Protein AF-A0A358S2Y1-F1 (afdb_monomer_lite)

Secondary structure (DSSP, 8-state):
---------------S-GGGTT--PPP--TT--HHHHHHH-SS-EEEE-SSEEEEE--TTEEEEEEEEETTEEEEEEEEEEGGGHHHHHHHHHHHSEEEEEEGGGTEEEEE-TTS-EEEEEEE-STTEEEEEEEE-

Structure (mmCIF, N/CA/C/O backbone):
data_AF-A0A358S2Y1-F1
#
_entry.id   AF-A0A358S2Y1-F1
#
loop_
_atom_site.group_PDB
_atom_site.id
_atom_site.type_symbol
_atom_site.label_atom_id
_atom_site.label_alt_id
_atom_site.label_comp_id
_atom_site.label_asym_id
_atom_site.label_entity_id
_atom_site.label_seq_id
_atom_site.pdbx_PDB_ins_code
_atom_site.Cartn_x
_atom_site.Cartn_y
_atom_site.Cartn_z
_atom_site.occupancy
_atom_site.B_iso_or_equiv
_atom_site.auth_seq_id
_atom_site.auth_comp_id
_atom_site.auth_asym_id
_atom_site.auth_atom_id
_atom_site.pdbx_PDB_model_num
ATOM 1 N N . MET A 1 1 ? 48.070 -32.849 -5.552 1.00 39.91 1 MET A N 1
ATOM 2 C CA . MET A 1 1 ? 47.505 -32.476 -4.242 1.00 39.91 1 MET A CA 1
ATOM 3 C C . MET A 1 1 ? 46.117 -31.923 -4.513 1.00 39.91 1 MET A C 1
ATOM 5 O O . MET A 1 1 ? 46.002 -31.004 -5.311 1.00 39.91 1 MET A O 1
ATOM 9 N N . LEU A 1 2 ? 45.091 -32.587 -3.980 1.00 46.19 2 LEU A N 1
ATOM 10 C CA . LEU A 1 2 ? 43.697 -32.137 -3.982 1.00 46.19 2 LEU A CA 1
ATOM 11 C C . LEU A 1 2 ? 43.569 -30.834 -3.182 1.00 46.19 2 LEU A C 1
ATOM 13 O O . LEU A 1 2 ? 44.267 -30.671 -2.183 1.00 46.19 2 LEU A O 1
ATOM 17 N N . GLY A 1 3 ? 42.660 -29.957 -3.602 1.00 36.53 3 GLY A N 1
ATOM 18 C CA . GLY A 1 3 ? 42.315 -28.735 -2.882 1.00 36.53 3 GLY A CA 1
ATOM 19 C C . GLY A 1 3 ? 41.197 -27.969 -3.578 1.00 36.53 3 GLY A C 1
ATOM 20 O O . GLY A 1 3 ? 41.429 -26.890 -4.107 1.00 36.53 3 GLY A O 1
ATOM 21 N N . PHE A 1 4 ? 39.996 -28.553 -3.614 1.00 56.66 4 PHE A N 1
ATOM 22 C CA . PHE A 1 4 ? 38.768 -27.778 -3.769 1.00 56.66 4 PHE A CA 1
ATOM 23 C C . PHE A 1 4 ? 38.616 -26.891 -2.531 1.00 56.66 4 PHE A C 1
ATOM 25 O O . PHE A 1 4 ? 38.630 -27.402 -1.413 1.00 56.66 4 PHE A O 1
ATOM 32 N N . ALA A 1 5 ? 38.436 -25.593 -2.733 1.00 45.94 5 ALA A N 1
ATOM 33 C CA . ALA A 1 5 ? 37.831 -24.710 -1.750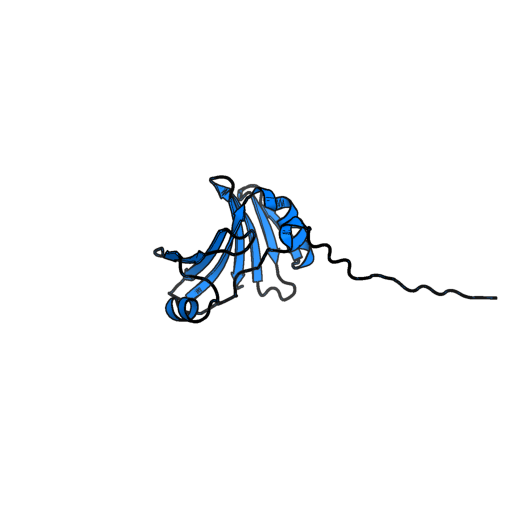 1.00 45.94 5 ALA A CA 1
ATOM 34 C C . ALA A 1 5 ? 36.941 -23.738 -2.523 1.00 45.94 5 ALA A C 1
ATOM 36 O O . ALA A 1 5 ? 37.400 -22.725 -3.044 1.00 45.94 5 ALA A O 1
ATOM 37 N N . GLY A 1 6 ? 35.674 -24.120 -2.673 1.00 46.47 6 GLY A N 1
ATOM 38 C CA . GLY A 1 6 ? 34.628 -23.134 -2.864 1.00 46.47 6 GLY A CA 1
ATOM 39 C C . GLY A 1 6 ? 34.421 -22.400 -1.546 1.00 46.47 6 GLY A C 1
ATOM 40 O O . GLY A 1 6 ? 34.397 -23.040 -0.498 1.00 46.47 6 GLY A O 1
ATOM 41 N N . CYS A 1 7 ? 34.240 -21.091 -1.626 1.00 43.12 7 CYS A N 1
ATOM 42 C CA . CYS A 1 7 ? 33.395 -20.349 -0.708 1.00 43.12 7 CYS A CA 1
ATOM 43 C C . CYS A 1 7 ? 32.577 -19.402 -1.583 1.00 43.12 7 CYS A C 1
ATOM 45 O O . CYS A 1 7 ? 33.130 -18.608 -2.341 1.00 43.12 7 CYS A O 1
ATOM 47 N N . ASN A 1 8 ? 31.262 -19.597 -1.549 1.00 49.81 8 ASN A N 1
ATOM 48 C CA . ASN A 1 8 ? 30.286 -18.692 -2.122 1.00 49.81 8 ASN A CA 1
ATOM 49 C C . ASN A 1 8 ? 30.360 -17.386 -1.334 1.00 49.81 8 ASN A C 1
ATOM 51 O O . ASN A 1 8 ? 29.863 -17.332 -0.211 1.00 49.81 8 ASN A O 1
ATOM 55 N N . ASP A 1 9 ? 30.936 -16.348 -1.927 1.00 46.69 9 ASP A N 1
ATOM 56 C CA . ASP A 1 9 ? 30.709 -14.979 -1.476 1.00 46.69 9 ASP A CA 1
ATOM 57 C C . ASP A 1 9 ? 29.400 -14.490 -2.119 1.00 46.69 9 ASP A C 1
ATOM 59 O O . ASP A 1 9 ? 29.375 -13.553 -2.917 1.00 46.69 9 ASP A O 1
ATOM 63 N N . ASP A 1 10 ? 28.293 -15.164 -1.782 1.00 51.44 10 ASP A N 1
ATOM 64 C CA . ASP A 1 10 ? 26.957 -14.559 -1.815 1.00 51.44 10 ASP A CA 1
ATOM 65 C C . ASP A 1 10 ? 26.913 -13.554 -0.652 1.00 51.44 10 ASP A C 1
ATOM 67 O O . ASP A 1 10 ? 26.226 -13.718 0.358 1.00 51.44 10 ASP A O 1
ATOM 71 N N . GLU A 1 11 ? 27.728 -12.502 -0.758 1.00 52.72 11 GLU A N 1
ATOM 72 C CA . GLU A 1 11 ? 27.418 -11.269 -0.063 1.00 52.72 11 GLU A CA 1
ATOM 73 C C . GLU A 1 11 ? 26.072 -10.837 -0.621 1.00 52.72 11 GLU A C 1
ATOM 75 O O . GLU A 1 11 ? 25.948 -10.551 -1.812 1.00 52.72 11 GLU A O 1
ATOM 80 N N . ASN A 1 12 ? 25.065 -10.864 0.247 1.00 50.44 12 ASN A N 1
ATOM 81 C CA . ASN A 1 12 ? 23.759 -10.264 0.066 1.00 50.44 12 ASN A CA 1
ATOM 82 C C . ASN A 1 12 ? 23.950 -8.804 -0.378 1.00 50.44 12 ASN A C 1
ATOM 84 O O . ASN A 1 12 ? 23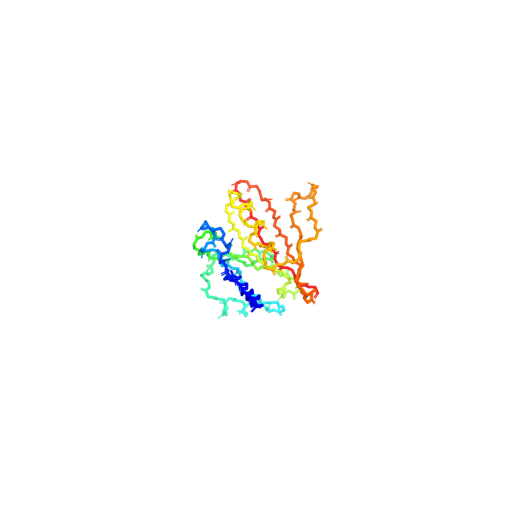.984 -7.885 0.442 1.00 50.44 12 ASN A O 1
ATOM 88 N N . LYS A 1 13 ? 24.188 -8.599 -1.677 1.00 53.19 13 LYS A N 1
ATOM 89 C CA . LYS A 1 13 ? 24.220 -7.287 -2.300 1.00 53.19 13 LYS A CA 1
ATOM 90 C C . LYS A 1 13 ? 22.810 -6.789 -2.124 1.00 53.19 13 LYS A C 1
ATOM 92 O O . LYS A 1 13 ? 21.890 -7.366 -2.693 1.00 53.19 13 LYS A O 1
ATOM 97 N N . ASP A 1 14 ? 22.658 -5.775 -1.286 1.00 62.66 14 ASP A N 1
ATOM 98 C CA . ASP A 1 14 ? 21.451 -4.973 -1.240 1.00 62.66 14 ASP A CA 1
ATOM 99 C C . ASP A 1 14 ? 21.135 -4.543 -2.680 1.00 62.66 14 ASP A C 1
ATOM 101 O O . ASP A 1 14 ? 21.754 -3.632 -3.234 1.00 62.66 14 ASP A O 1
ATOM 105 N N . ASN A 1 15 ? 20.241 -5.303 -3.314 1.00 66.19 15 ASN A N 1
ATOM 106 C CA . ASN A 1 15 ? 19.817 -5.128 -4.694 1.00 66.19 15 ASN A CA 1
ATOM 107 C C . ASN A 1 15 ? 18.627 -4.164 -4.750 1.00 66.19 15 ASN A C 1
ATOM 109 O O . ASN A 1 15 ? 17.971 -4.065 -5.790 1.00 66.19 15 ASN A O 1
ATOM 113 N N . THR A 1 16 ? 18.339 -3.453 -3.652 1.00 71.31 16 THR A N 1
ATOM 114 C CA . THR A 1 16 ? 17.375 -2.360 -3.653 1.00 71.31 16 THR A CA 1
ATOM 115 C C . THR A 1 16 ? 17.855 -1.317 -4.657 1.00 71.31 16 THR A C 1
ATOM 117 O O . THR A 1 16 ? 18.980 -0.809 -4.525 1.00 71.31 16 THR A O 1
ATOM 120 N N . PRO A 1 17 ? 17.035 -0.971 -5.666 1.00 75.12 17 PRO A N 1
ATOM 121 C CA . PRO A 1 17 ? 17.359 0.112 -6.577 1.00 75.12 17 PRO A CA 1
ATOM 122 C C . PRO A 1 17 ? 17.755 1.361 -5.775 1.00 75.12 17 PRO A C 1
ATOM 124 O O . PRO A 1 17 ? 17.060 1.706 -4.817 1.00 75.12 17 PRO A O 1
ATOM 127 N N . PRO A 1 18 ? 18.860 2.058 -6.107 1.00 71.25 18 PRO A N 1
ATOM 128 C CA . PRO A 1 18 ? 19.306 3.226 -5.343 1.00 71.25 18 PRO A CA 1
ATOM 129 C C . PRO A 1 18 ? 18.220 4.299 -5.171 1.00 71.25 18 PRO A C 1
ATOM 131 O O . PRO A 1 18 ? 18.196 4.996 -4.160 1.00 71.25 18 PRO A O 1
ATOM 134 N N . THR A 1 19 ? 17.310 4.383 -6.141 1.00 74.81 19 THR A N 1
ATOM 135 C CA . THR A 1 19 ? 16.108 5.227 -6.183 1.00 74.81 19 THR A CA 1
ATOM 136 C C . THR A 1 19 ? 15.063 4.888 -5.116 1.00 74.81 19 THR A C 1
ATOM 138 O O . THR A 1 19 ? 14.274 5.757 -4.760 1.00 74.81 19 THR A O 1
ATOM 141 N N . LEU A 1 20 ? 15.065 3.665 -4.578 1.00 82.56 20 LEU A N 1
ATOM 142 C CA . LEU A 1 20 ? 14.098 3.170 -3.593 1.00 82.56 20 LEU A CA 1
ATOM 143 C C . LEU A 1 20 ? 14.661 2.998 -2.184 1.00 82.56 20 LEU A C 1
ATOM 145 O O . LEU A 1 20 ? 13.954 2.523 -1.303 1.00 82.56 20 LEU A O 1
ATOM 149 N N . ARG A 1 21 ? 15.900 3.424 -1.922 1.00 80.44 21 ARG A N 1
ATOM 150 C CA . ARG A 1 21 ? 16.475 3.374 -0.563 1.00 80.44 21 ARG A CA 1
ATOM 151 C C . ARG A 1 21 ? 15.685 4.185 0.467 1.00 80.44 21 ARG A C 1
ATOM 153 O O . ARG A 1 21 ? 15.811 3.942 1.660 1.00 80.44 21 ARG A O 1
ATOM 160 N N . GLU A 1 22 ? 14.898 5.149 0.000 1.00 85.25 22 GLU A N 1
ATOM 161 C CA . GLU A 1 22 ? 14.013 5.978 0.822 1.00 85.25 22 GLU A CA 1
ATOM 162 C C . GLU A 1 22 ? 12.548 5.511 0.784 1.00 85.25 22 GLU A C 1
ATOM 164 O O . GLU A 1 22 ? 11.679 6.193 1.329 1.00 85.25 22 GLU A O 1
ATOM 169 N N . TYR A 1 23 ? 12.246 4.387 0.122 1.00 91.81 23 TYR A N 1
ATOM 170 C CA . TYR A 1 23 ? 10.917 3.788 0.181 1.00 91.81 23 TYR A CA 1
ATOM 171 C C . TYR A 1 23 ? 10.703 3.133 1.545 1.00 91.81 23 TYR A C 1
ATOM 173 O O . TYR A 1 23 ? 11.467 2.266 1.963 1.00 91.81 23 TYR A O 1
ATOM 181 N N . GLU A 1 24 ? 9.619 3.513 2.210 1.00 92.50 24 GLU A N 1
ATOM 182 C CA . GLU A 1 24 ? 9.147 2.869 3.429 1.00 92.50 24 GLU A CA 1
ATOM 183 C C . GLU A 1 24 ? 7.701 2.408 3.190 1.00 92.50 24 GLU A C 1
ATOM 185 O O . GLU A 1 24 ? 6.858 3.177 2.727 1.00 92.50 24 GLU A O 1
ATOM 190 N N . ALA A 1 25 ? 7.406 1.136 3.473 1.00 94.56 25 ALA A N 1
ATOM 191 C CA . ALA A 1 25 ? 6.037 0.622 3.447 1.00 94.56 25 ALA A CA 1
ATOM 192 C C . ALA A 1 25 ? 5.217 1.209 4.621 1.00 94.56 25 ALA A C 1
ATOM 194 O O . ALA A 1 25 ? 5.795 1.553 5.659 1.00 94.56 25 ALA A O 1
ATOM 195 N N . PRO A 1 26 ? 3.877 1.315 4.504 1.00 96.62 26 PRO A N 1
ATOM 196 C CA . PRO A 1 26 ? 3.039 1.738 5.623 1.00 96.62 26 PRO A CA 1
ATOM 197 C C . PRO A 1 26 ? 3.132 0.751 6.795 1.00 96.62 26 PRO A C 1
ATOM 199 O O . PRO A 1 26 ? 3.281 -0.456 6.605 1.00 96.62 26 PRO A O 1
ATOM 202 N N . VAL A 1 27 ? 2.962 1.245 8.023 1.00 97.00 27 VAL A N 1
ATOM 203 C CA . VAL A 1 27 ? 2.773 0.377 9.195 1.00 97.00 27 VAL A CA 1
ATOM 204 C C . VAL A 1 27 ? 1.476 -0.420 9.039 1.00 97.00 27 VAL A C 1
ATOM 206 O O . VAL A 1 27 ? 0.393 0.147 8.928 1.00 97.00 27 VAL A O 1
ATOM 209 N N . PHE A 1 28 ? 1.560 -1.748 9.071 1.00 96.88 28 PHE A N 1
ATOM 210 C CA . PHE A 1 28 ? 0.389 -2.610 8.918 1.00 96.88 28 PHE A CA 1
ATOM 211 C C . PHE A 1 28 ? -0.481 -2.611 10.179 1.00 96.88 28 PHE A C 1
ATOM 213 O O . PHE A 1 28 ? -0.103 -3.149 11.218 1.00 96.88 28 PHE A O 1
ATOM 220 N N . MET A 1 29 ? -1.677 -2.034 10.068 1.00 97.25 29 MET A N 1
ATOM 221 C CA . MET A 1 29 ? -2.615 -1.835 11.179 1.00 97.25 29 MET A CA 1
ATOM 222 C C . MET A 1 29 ? -3.913 -2.635 10.996 1.00 97.25 29 MET A C 1
ATOM 224 O O . MET A 1 29 ? -4.988 -2.162 11.349 1.00 97.25 29 MET A O 1
ATOM 228 N N . TYR A 1 30 ? -3.841 -3.837 10.419 1.00 97.19 30 TYR A N 1
ATOM 229 C CA . TYR A 1 30 ? -5.025 -4.649 10.111 1.00 97.19 30 TYR A CA 1
ATOM 230 C C . TYR A 1 30 ? -5.929 -4.875 11.331 1.00 97.19 30 TYR A C 1
ATOM 232 O O . TYR A 1 30 ? -5.463 -5.133 12.443 1.00 97.19 30 TYR A O 1
ATOM 240 N N . GLY A 1 31 ? -7.242 -4.773 11.119 1.00 97.12 31 GLY A N 1
ATOM 241 C CA . GLY A 1 31 ? -8.249 -4.940 12.167 1.00 97.12 31 GLY A CA 1
ATOM 242 C C . GLY A 1 31 ? -8.403 -3.749 13.120 1.00 97.12 31 GLY A C 1
ATOM 243 O O . GLY A 1 31 ? -9.281 -3.798 13.985 1.00 97.12 31 GLY A O 1
ATOM 244 N N . LYS A 1 32 ? -7.584 -2.698 12.976 1.00 98.25 32 LYS A N 1
ATOM 245 C CA . LYS A 1 32 ? -7.603 -1.506 13.835 1.00 98.25 32 LYS A CA 1
ATOM 246 C C . LYS A 1 32 ? -8.647 -0.488 13.404 1.00 98.25 32 LYS A C 1
ATOM 248 O O . LYS A 1 32 ? -8.929 -0.357 12.213 1.00 98.25 32 LYS A O 1
ATOM 253 N N . THR A 1 33 ? -9.201 0.243 14.370 1.00 98.06 33 THR A N 1
ATOM 254 C CA . THR A 1 33 ? -10.145 1.334 14.094 1.00 98.06 33 THR A CA 1
ATOM 255 C C . THR A 1 33 ? -9.435 2.591 13.608 1.00 98.06 33 THR A C 1
ATOM 257 O O . THR A 1 33 ? -8.216 2.740 13.722 1.00 98.06 33 THR A O 1
ATOM 260 N N . ARG A 1 34 ? -10.210 3.544 13.086 1.00 97.38 34 ARG A N 1
ATOM 261 C CA . ARG A 1 34 ? -9.700 4.845 12.631 1.00 97.38 34 ARG A CA 1
ATOM 262 C C . ARG A 1 34 ? -8.960 5.593 13.743 1.00 97.38 34 ARG A C 1
ATOM 264 O O . ARG A 1 34 ? -7.938 6.223 13.481 1.00 97.38 34 ARG A O 1
ATOM 271 N N . GLU A 1 35 ? -9.456 5.521 14.974 1.00 97.06 35 GLU A N 1
ATOM 272 C CA . GLU A 1 35 ? -8.851 6.147 16.153 1.00 97.06 35 GLU A CA 1
ATOM 273 C C . GLU A 1 35 ? -7.529 5.474 16.527 1.00 97.06 35 GLU A C 1
ATOM 275 O O . GLU A 1 35 ? -6.541 6.165 16.768 1.00 97.06 35 GLU A O 1
ATOM 280 N N . GLU A 1 36 ? -7.487 4.137 16.522 1.00 98.12 36 GLU A N 1
ATOM 281 C CA . GLU A 1 36 ? -6.267 3.378 16.812 1.00 98.12 36 GLU A CA 1
ATOM 282 C C . GLU A 1 36 ? -5.167 3.665 15.783 1.00 98.12 36 GLU A C 1
ATOM 284 O O . GLU A 1 36 ? -4.010 3.845 16.164 1.00 98.12 36 GLU A O 1
ATOM 289 N N . VAL A 1 37 ? -5.521 3.757 14.495 1.00 98.12 37 VAL A N 1
ATOM 290 C CA . VAL A 1 37 ? -4.579 4.124 13.427 1.00 98.12 37 VAL A CA 1
ATOM 291 C C . VAL A 1 37 ? -4.012 5.518 13.685 1.00 98.12 37 VAL A C 1
ATOM 293 O O . VAL A 1 37 ? -2.799 5.660 13.806 1.00 98.12 37 VAL A O 1
ATOM 296 N N . LYS A 1 38 ? -4.868 6.536 13.860 1.00 97.06 38 LYS A N 1
ATOM 297 C CA . LYS A 1 38 ? -4.428 7.922 14.117 1.00 97.06 38 LYS A CA 1
ATOM 298 C C . LYS A 1 38 ? -3.532 8.059 15.347 1.00 97.06 38 LYS A C 1
ATOM 300 O O . LYS A 1 38 ? -2.673 8.930 15.366 1.00 97.06 38 LYS A O 1
ATOM 305 N N . ALA A 1 39 ? -3.753 7.237 16.370 1.00 97.06 39 ALA A N 1
ATOM 306 C CA . ALA A 1 39 ? -2.981 7.282 17.607 1.00 97.06 39 ALA A CA 1
ATOM 307 C C . ALA A 1 39 ? -1.618 6.574 17.516 1.00 97.06 39 ALA A C 1
ATOM 309 O O . ALA A 1 39 ? -0.750 6.845 18.343 1.00 97.06 39 ALA A O 1
ATOM 310 N N . SER A 1 40 ? -1.440 5.654 16.563 1.00 95.88 40 SER A N 1
ATOM 311 C CA . SER A 1 40 ? -0.319 4.704 16.586 1.00 95.88 40 SER A CA 1
ATOM 312 C C . SER A 1 40 ? 0.645 4.846 15.413 1.00 95.88 40 SER A C 1
ATOM 314 O O . SER A 1 40 ? 1.809 4.469 15.543 1.00 95.88 40 SER A O 1
ATOM 316 N N . VAL A 1 41 ? 0.185 5.340 14.259 1.00 96.75 41 VAL A N 1
ATOM 317 C CA . VAL A 1 41 ? 1.058 5.473 13.086 1.00 96.75 41 VAL A CA 1
ATOM 318 C C . VAL A 1 41 ? 1.996 6.672 13.255 1.00 96.75 41 VAL A C 1
ATOM 320 O O . VAL A 1 41 ? 1.573 7.713 13.757 1.00 96.75 41 VAL A O 1
ATOM 323 N N . PRO A 1 42 ? 3.263 6.577 12.819 1.00 96.06 42 PRO A N 1
ATOM 324 C CA . PRO A 1 42 ? 4.253 7.639 13.008 1.00 96.06 42 PRO A CA 1
ATOM 325 C C . PRO A 1 42 ? 4.144 8.762 11.959 1.00 96.06 42 PRO A C 1
ATOM 327 O O . PRO A 1 42 ? 5.098 9.509 11.752 1.00 96.06 42 PRO A O 1
ATOM 330 N N . TYR A 1 43 ? 3.012 8.863 11.264 1.00 95.88 43 TYR A N 1
ATOM 331 C CA . TYR A 1 43 ? 2.807 9.761 10.130 1.00 95.88 43 TYR A CA 1
ATOM 332 C C . TYR A 1 43 ? 1.875 10.913 10.515 1.00 95.88 43 TYR A C 1
ATOM 334 O O . TYR A 1 43 ? 0.937 10.730 11.294 1.00 95.88 43 TYR A O 1
ATOM 342 N N . ALA A 1 44 ? 2.094 12.098 9.945 1.00 97.19 44 ALA A N 1
ATOM 343 C CA . ALA A 1 44 ? 1.201 13.232 10.158 1.00 97.19 44 ALA A CA 1
ATOM 344 C C . ALA A 1 44 ? -0.130 13.003 9.427 1.00 97.19 44 ALA A C 1
ATOM 346 O O . ALA A 1 44 ? -0.153 12.656 8.251 1.00 97.19 44 ALA A O 1
ATOM 347 N N . TYR A 1 45 ? -1.253 13.180 10.123 1.00 97.44 45 TYR A N 1
ATOM 348 C CA . TYR A 1 45 ? -2.586 13.044 9.533 1.00 97.44 45 TYR A CA 1
ATOM 349 C C . TYR A 1 45 ? -2.837 14.144 8.489 1.00 97.44 45 TYR A C 1
ATOM 351 O O . TYR A 1 45 ? -2.806 15.323 8.840 1.00 97.44 45 TYR A O 1
ATOM 359 N N . SER A 1 46 ? -3.130 13.765 7.239 1.00 96.69 46 SER A N 1
ATOM 360 C CA . SER A 1 46 ? -3.367 14.705 6.129 1.00 96.69 46 SER A CA 1
ATOM 361 C C . SER A 1 46 ? -4.848 14.848 5.770 1.00 96.69 46 SER A C 1
ATOM 363 O O . SER A 1 46 ? -5.274 15.900 5.294 1.00 96.69 46 SER A O 1
ATOM 365 N N . GLY A 1 47 ? -5.672 13.830 6.035 1.00 97.12 47 GLY A N 1
ATOM 366 C CA . GLY A 1 47 ? -7.092 13.893 5.709 1.00 97.12 47 GLY A CA 1
ATOM 367 C C . GLY A 1 47 ? -7.836 12.573 5.849 1.00 97.12 47 GLY A C 1
ATOM 368 O O . GLY A 1 47 ? -7.301 11.554 6.285 1.00 97.12 47 GLY A O 1
ATOM 369 N N . ALA A 1 48 ? -9.110 12.588 5.468 1.00 97.06 48 ALA A N 1
ATOM 370 C CA . ALA A 1 48 ? -9.962 11.409 5.475 1.00 97.06 48 ALA A CA 1
ATOM 371 C C . ALA A 1 48 ? -11.014 11.475 4.366 1.00 97.06 48 ALA A C 1
ATOM 373 O O . ALA A 1 48 ? -11.489 12.554 4.014 1.00 97.06 48 ALA A O 1
ATOM 374 N N . SER A 1 49 ? -11.417 10.304 3.886 1.00 95.69 49 SER A N 1
ATOM 375 C CA . SER A 1 49 ? -12.622 10.093 3.085 1.00 95.69 49 SER A CA 1
ATOM 376 C C . SER A 1 49 ? -13.614 9.225 3.866 1.00 95.69 49 SER A C 1
ATOM 378 O O . SER A 1 49 ? -13.366 8.848 5.019 1.00 95.69 49 SER A O 1
ATOM 380 N N . GLU A 1 50 ? -14.744 8.891 3.243 1.00 93.81 50 GLU A N 1
ATOM 381 C CA . GLU A 1 50 ? -15.713 7.946 3.804 1.00 93.81 50 GLU A CA 1
ATOM 382 C C . GLU A 1 50 ? -15.042 6.611 4.166 1.00 93.81 50 GLU A C 1
ATOM 384 O O . GLU A 1 50 ? -15.179 6.134 5.292 1.00 93.81 50 GLU A O 1
ATOM 389 N N . THR A 1 51 ? -14.208 6.080 3.271 1.00 95.50 51 THR A N 1
ATOM 390 C CA . THR A 1 51 ? -13.605 4.746 3.398 1.00 95.50 51 THR A CA 1
ATOM 391 C C . THR A 1 51 ? -12.140 4.755 3.823 1.00 95.50 51 THR A C 1
ATOM 393 O O . THR A 1 51 ? -11.592 3.687 4.083 1.00 95.50 51 THR A O 1
ATOM 396 N N . SER A 1 52 ? -11.479 5.917 3.897 1.00 97.50 52 SER A N 1
ATOM 397 C CA . SER A 1 52 ? -10.023 5.962 4.079 1.00 97.50 52 SER A CA 1
ATOM 398 C C . SER A 1 52 ? -9.527 7.046 5.034 1.00 97.50 52 SER A C 1
ATOM 400 O O . SER A 1 52 ? -10.176 8.071 5.260 1.00 97.50 52 SER A O 1
ATOM 402 N N . LEU A 1 53 ? -8.336 6.815 5.587 1.00 98.38 53 LEU A N 1
ATOM 403 C CA . LEU A 1 53 ? -7.499 7.831 6.220 1.00 98.38 53 LEU A CA 1
ATOM 404 C C . LEU A 1 53 ? -6.230 8.036 5.397 1.00 98.38 53 LEU A C 1
ATOM 406 O O . LEU A 1 53 ? -5.652 7.065 4.908 1.00 98.38 53 LEU A O 1
ATOM 410 N N . TYR A 1 54 ? -5.800 9.289 5.319 1.00 98.12 54 TYR A N 1
ATOM 411 C CA . TYR A 1 54 ? -4.619 9.724 4.591 1.00 98.12 54 TYR A CA 1
ATOM 412 C C . TYR A 1 54 ? -3.613 10.343 5.557 1.00 98.12 54 TYR A C 1
ATOM 414 O O . TYR A 1 54 ? -3.987 11.046 6.508 1.00 98.12 54 TYR A O 1
ATOM 422 N N . PHE A 1 55 ? -2.339 10.063 5.314 1.00 98.56 55 PHE A N 1
ATOM 423 C CA . PHE A 1 55 ? -1.229 10.578 6.098 1.00 98.56 55 PHE A CA 1
ATOM 424 C C . PHE A 1 55 ? -0.089 11.030 5.191 1.00 98.56 55 PHE A C 1
ATOM 426 O O . PHE A 1 55 ? 0.152 10.428 4.146 1.00 98.56 55 PHE A O 1
ATOM 433 N N . GLU A 1 56 ? 0.641 12.060 5.610 1.00 97.69 56 GLU A N 1
ATOM 434 C CA . GLU A 1 56 ? 1.803 12.564 4.881 1.00 97.69 56 GLU A CA 1
ATOM 435 C C . GLU A 1 56 ? 2.846 11.457 4.676 1.00 97.69 56 GLU A C 1
ATOM 437 O O . GLU A 1 56 ? 3.192 10.720 5.605 1.00 97.69 56 GLU A O 1
ATOM 442 N N . GLY A 1 57 ? 3.330 11.335 3.439 1.00 95.06 57 GLY A N 1
ATOM 443 C CA . GLY A 1 57 ? 4.400 10.413 3.088 1.00 95.06 57 GLY A CA 1
ATOM 444 C C . GLY A 1 57 ? 5.787 10.907 3.513 1.00 95.06 57 GLY A C 1
ATOM 445 O O . GLY A 1 57 ? 5.966 12.028 3.993 1.00 95.06 57 GLY A O 1
ATOM 446 N N . LYS A 1 58 ? 6.792 10.050 3.330 1.00 91.00 58 LYS A N 1
ATOM 447 C CA . LYS A 1 58 ? 8.202 10.333 3.625 1.00 91.00 58 LYS A CA 1
ATOM 448 C C . LYS A 1 58 ? 9.080 9.855 2.468 1.00 91.00 58 LYS A C 1
ATOM 450 O O . LYS A 1 58 ? 8.802 8.817 1.870 1.00 91.00 58 LYS A O 1
ATOM 455 N N . GLY A 1 59 ? 10.149 10.599 2.175 1.00 91.44 59 GLY A N 1
ATOM 456 C CA . GLY A 1 59 ? 11.068 10.274 1.083 1.00 91.44 59 GLY A CA 1
ATOM 457 C C . GLY A 1 59 ? 10.346 10.319 -0.261 1.00 91.44 59 GLY A C 1
ATOM 458 O O . GLY A 1 59 ? 9.757 11.337 -0.623 1.00 91.44 59 GLY A O 1
ATOM 459 N N . ILE A 1 60 ? 10.350 9.196 -0.978 1.00 92.75 60 ILE A N 1
ATOM 460 C CA . ILE A 1 60 ? 9.665 9.070 -2.272 1.00 92.75 60 ILE A CA 1
ATOM 461 C C . ILE A 1 60 ? 8.149 8.850 -2.150 1.00 92.75 60 ILE A C 1
ATOM 463 O O . ILE A 1 60 ? 7.428 8.966 -3.146 1.00 92.75 60 ILE A O 1
ATOM 467 N N . VAL A 1 61 ? 7.655 8.502 -0.956 1.00 96.31 61 VAL A N 1
ATOM 468 C CA . VAL A 1 61 ? 6.224 8.312 -0.708 1.00 96.31 61 VAL A CA 1
ATOM 469 C C . VAL A 1 61 ? 5.572 9.679 -0.563 1.00 96.31 61 VAL A C 1
ATOM 471 O O . VAL A 1 61 ? 5.985 10.485 0.267 1.00 96.31 61 VAL A O 1
ATOM 474 N N . LYS A 1 62 ? 4.530 9.938 -1.355 1.00 95.69 62 LYS A N 1
ATOM 475 C CA . LYS A 1 62 ? 3.737 11.171 -1.274 1.00 95.69 62 LYS A CA 1
ATOM 476 C C . LYS A 1 62 ? 2.688 11.094 -0.171 1.00 95.69 62 LYS A C 1
ATOM 478 O O . LYS A 1 62 ? 2.496 12.062 0.556 1.00 95.69 62 LYS A O 1
ATOM 483 N N . GLU A 1 63 ? 2.024 9.951 -0.045 1.00 97.69 63 GLU A N 1
ATOM 484 C CA . GLU A 1 63 ? 0.931 9.760 0.908 1.00 97.69 63 GLU A CA 1
ATOM 485 C C . GLU A 1 63 ? 0.821 8.291 1.326 1.00 97.69 63 GLU A C 1
ATOM 487 O O . GLU A 1 63 ? 0.979 7.391 0.498 1.00 97.69 63 GLU A O 1
ATOM 492 N N . TYR A 1 64 ? 0.528 8.046 2.601 1.00 98.50 64 TYR A N 1
ATOM 493 C CA . TYR A 1 64 ? 0.104 6.739 3.098 1.00 98.50 64 TYR A CA 1
ATOM 494 C C . TYR A 1 64 ? -1.416 6.698 3.226 1.00 98.50 64 TYR A C 1
ATOM 496 O O . TYR A 1 64 ? -2.031 7.638 3.732 1.00 98.50 64 TYR A O 1
ATOM 504 N N . ILE A 1 65 ? -2.013 5.579 2.821 1.00 98.25 65 ILE A N 1
ATOM 505 C CA . ILE A 1 65 ? -3.460 5.367 2.852 1.00 98.25 65 ILE A CA 1
ATOM 506 C C . ILE A 1 65 ? -3.809 4.146 3.702 1.00 98.25 65 ILE A C 1
ATOM 508 O O . ILE A 1 65 ? -3.176 3.097 3.606 1.00 98.25 65 ILE A O 1
ATOM 512 N N . TYR A 1 66 ? -4.849 4.278 4.520 1.00 98.44 66 TYR A N 1
ATOM 513 C CA . TYR A 1 66 ? -5.478 3.176 5.247 1.00 98.44 66 TYR A CA 1
ATOM 514 C C . TYR A 1 66 ? -6.931 3.083 4.810 1.00 98.44 66 TYR A C 1
ATOM 516 O O . TYR A 1 66 ? -7.644 4.086 4.875 1.00 98.44 66 TYR A O 1
ATOM 524 N N . ILE A 1 67 ? -7.368 1.907 4.367 1.00 97.94 67 ILE A N 1
ATOM 525 C CA . ILE A 1 67 ? -8.712 1.664 3.843 1.00 97.94 67 ILE A CA 1
ATOM 526 C C . ILE A 1 67 ? -9.476 0.768 4.816 1.00 97.94 67 ILE A C 1
ATOM 528 O O . ILE A 1 67 ? -8.955 -0.233 5.319 1.00 97.94 67 ILE A O 1
ATOM 532 N N . PHE A 1 68 ? -10.709 1.170 5.109 1.00 97.50 68 PHE A N 1
ATOM 533 C CA . PHE A 1 68 ? -11.535 0.593 6.156 1.00 97.50 68 PHE A CA 1
ATOM 534 C C . PHE A 1 68 ? -12.750 -0.122 5.573 1.00 97.50 68 PHE A C 1
ATOM 536 O O . PHE A 1 68 ? -13.441 0.411 4.709 1.00 97.50 68 PHE A O 1
ATOM 543 N N . GLU A 1 69 ? -13.040 -1.291 6.129 1.00 95.81 69 GLU A N 1
ATOM 544 C CA . GLU A 1 69 ? -14.269 -2.058 5.945 1.00 95.81 69 GLU A CA 1
ATOM 545 C C . GLU A 1 69 ? -14.802 -2.360 7.350 1.00 95.81 69 GLU A C 1
ATOM 547 O O . GLU A 1 69 ? -14.028 -2.685 8.251 1.00 95.81 69 GLU A O 1
ATOM 552 N N . ASP A 1 70 ? -16.094 -2.129 7.596 1.00 94.62 70 ASP A N 1
ATOM 553 C CA . ASP A 1 70 ? -16.706 -2.261 8.930 1.00 94.62 70 ASP A CA 1
ATOM 554 C C . ASP A 1 70 ? -15.920 -1.556 10.061 1.00 94.62 70 ASP A C 1
ATOM 556 O O . ASP A 1 70 ? -15.757 -2.065 11.173 1.00 94.62 70 ASP A O 1
ATOM 560 N N . ASN A 1 71 ? -15.419 -0.348 9.765 1.00 94.00 71 ASN A N 1
ATOM 561 C CA . ASN A 1 71 ? -14.587 0.478 10.652 1.00 94.00 71 ASN A CA 1
ATOM 562 C C . ASN A 1 71 ? -13.264 -0.181 11.095 1.00 94.00 71 ASN A C 1
ATOM 564 O O . ASN A 1 71 ? -12.688 0.199 12.117 1.00 94.00 71 ASN A O 1
ATOM 568 N N . LYS A 1 72 ? -12.759 -1.148 10.328 1.00 97.25 72 LYS A N 1
ATOM 569 C CA . LYS A 1 72 ? -11.477 -1.811 10.567 1.00 97.25 72 LYS A CA 1
ATOM 570 C C . LYS A 1 72 ? -10.604 -1.752 9.328 1.00 97.25 72 LYS A C 1
ATOM 572 O O . LYS A 1 72 ? -11.096 -1.893 8.215 1.00 97.25 72 LYS A O 1
ATOM 577 N N . VAL A 1 73 ? -9.303 -1.554 9.517 1.00 97.94 73 VAL A N 1
ATOM 578 C CA . VAL A 1 73 ? -8.348 -1.604 8.403 1.00 97.94 73 VAL A CA 1
ATOM 579 C C . VAL A 1 73 ? -8.376 -2.994 7.774 1.00 97.94 73 VAL A C 1
ATOM 581 O O . VAL A 1 73 ? -8.045 -3.975 8.448 1.00 97.94 73 VAL A O 1
ATOM 584 N N . TYR A 1 74 ? -8.721 -3.058 6.490 1.00 95.62 74 TYR A N 1
ATOM 585 C CA . TYR A 1 74 ? -8.602 -4.274 5.679 1.00 95.62 74 TYR A CA 1
ATOM 586 C C . TYR A 1 74 ? -7.422 -4.181 4.698 1.00 95.62 74 TYR A C 1
ATOM 588 O O . TYR A 1 74 ? -6.780 -5.189 4.410 1.00 95.62 74 TYR A O 1
ATOM 596 N N . SER A 1 75 ? -7.096 -2.965 4.246 1.00 97.56 75 SER A N 1
ATOM 597 C CA . SER A 1 75 ? -6.012 -2.680 3.305 1.00 97.56 75 SER A CA 1
ATOM 598 C C . SER A 1 75 ? -5.271 -1.402 3.697 1.00 97.56 75 SER A C 1
ATOM 600 O O . SER A 1 75 ? -5.840 -0.483 4.297 1.00 97.56 75 SER A O 1
ATOM 602 N N . CYS A 1 76 ? -3.985 -1.335 3.373 1.00 98.12 76 CYS A N 1
ATOM 603 C CA . CYS A 1 76 ? -3.183 -0.124 3.505 1.00 98.12 76 CYS A CA 1
ATOM 604 C C . CYS A 1 76 ? -2.188 -0.011 2.353 1.00 98.12 76 CYS A C 1
ATOM 606 O O . CYS A 1 76 ? -1.858 -0.999 1.707 1.00 98.12 76 CYS A O 1
ATOM 608 N N . GLY A 1 77 ? -1.696 1.191 2.079 1.00 98.00 77 GLY A N 1
ATOM 609 C CA . GLY A 1 77 ? -0.810 1.394 0.945 1.00 98.00 77 GLY A CA 1
ATOM 610 C C . GLY A 1 77 ? -0.017 2.686 0.986 1.00 98.00 77 GLY A C 1
ATOM 611 O O . GLY A 1 77 ? -0.144 3.508 1.895 1.00 98.00 77 GLY A O 1
ATOM 612 N N . SER A 1 78 ? 0.803 2.849 -0.042 1.00 97.94 78 SER A N 1
ATOM 613 C CA . SER A 1 78 ? 1.605 4.040 -0.305 1.00 97.94 78 SER A CA 1
ATOM 614 C C . SER A 1 78 ? 1.322 4.552 -1.711 1.00 97.94 78 SER A C 1
ATOM 616 O O . SER A 1 78 ? 1.321 3.764 -2.659 1.00 97.94 78 SER A O 1
ATOM 618 N N . ILE A 1 79 ? 1.147 5.863 -1.846 1.00 97.31 79 ILE A N 1
ATOM 619 C CA . ILE A 1 79 ? 1.040 6.573 -3.120 1.00 97.31 79 ILE A CA 1
ATOM 620 C C . ILE A 1 79 ? 2.370 7.268 -3.401 1.00 97.31 79 ILE A C 1
ATOM 622 O O . ILE A 1 79 ? 2.912 7.974 -2.549 1.00 97.31 79 ILE A O 1
ATOM 626 N N . LEU A 1 80 ? 2.893 7.089 -4.608 1.00 95.94 80 LEU A N 1
ATOM 627 C CA . LEU A 1 80 ? 4.170 7.640 -5.059 1.00 95.94 80 LEU A CA 1
ATOM 628 C C . LEU A 1 80 ? 4.154 7.889 -6.572 1.00 95.94 80 LEU A C 1
ATOM 630 O O . LEU A 1 80 ? 3.120 7.727 -7.210 1.00 95.94 80 LEU A O 1
ATOM 634 N N . SER A 1 81 ? 5.254 8.375 -7.151 1.00 95.31 81 SER A N 1
ATOM 635 C CA . SER A 1 81 ? 5.322 8.616 -8.602 1.00 95.31 81 SER A CA 1
ATOM 636 C C . SER A 1 81 ? 5.354 7.302 -9.384 1.00 95.31 81 SER A C 1
ATOM 638 O O . SER A 1 81 ? 6.057 6.371 -8.997 1.00 95.31 81 SER A O 1
ATOM 640 N N . ASP A 1 82 ? 4.651 7.252 -10.516 1.00 95.06 82 ASP A N 1
ATOM 641 C CA . ASP A 1 82 ? 4.697 6.108 -11.437 1.00 95.06 82 ASP A CA 1
ATOM 642 C C . ASP A 1 82 ? 6.059 5.905 -12.112 1.00 95.06 82 ASP A C 1
ATOM 644 O O . ASP A 1 82 ? 6.362 4.797 -12.549 1.00 95.06 82 ASP A O 1
ATOM 648 N N . LEU A 1 83 ? 6.917 6.929 -12.111 1.00 94.38 83 LEU A N 1
ATOM 649 C CA . LEU A 1 83 ? 8.317 6.839 -12.530 1.00 94.38 83 LEU A CA 1
ATOM 650 C C . LEU A 1 83 ? 9.096 5.750 -11.778 1.00 94.38 83 LEU A C 1
ATOM 652 O O . LEU A 1 83 ? 10.104 5.270 -12.286 1.00 94.38 83 LEU A O 1
ATOM 656 N N . TYR A 1 84 ? 8.631 5.358 -10.589 1.00 94.31 84 TYR A N 1
ATOM 657 C CA . TYR A 1 84 ? 9.249 4.315 -9.779 1.00 94.31 84 TYR A CA 1
ATOM 658 C C . TYR A 1 84 ? 8.658 2.918 -10.013 1.00 94.31 84 TYR A C 1
ATOM 660 O O . TYR A 1 84 ? 9.077 1.993 -9.331 1.00 94.31 84 TYR A O 1
ATOM 668 N N . ILE A 1 85 ? 7.700 2.717 -10.931 1.00 94.1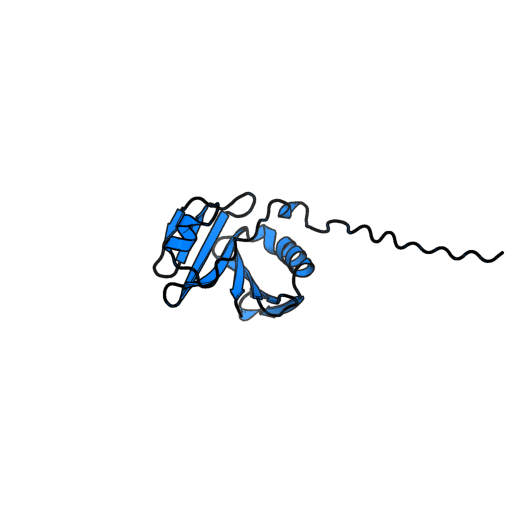9 85 ILE A N 1
ATOM 669 C CA . ILE A 1 85 ? 7.029 1.412 -11.101 1.00 94.19 85 ILE A CA 1
ATOM 670 C C . ILE A 1 85 ? 8.013 0.272 -11.375 1.00 94.19 85 ILE A C 1
ATOM 672 O O . ILE A 1 85 ? 7.890 -0.777 -10.751 1.00 94.19 85 ILE A O 1
ATOM 676 N N . ASP A 1 86 ? 8.983 0.456 -12.269 1.00 93.19 86 ASP A N 1
ATOM 677 C CA . ASP A 1 86 ? 9.912 -0.624 -12.630 1.00 93.19 86 ASP A CA 1
ATOM 678 C C . ASP A 1 86 ? 10.869 -0.954 -11.472 1.00 93.19 86 ASP A C 1
ATOM 680 O O . ASP A 1 86 ? 11.141 -2.125 -11.175 1.00 93.19 86 ASP A O 1
ATOM 684 N N . ASP A 1 87 ? 11.318 0.077 -10.754 1.00 94.25 87 ASP A N 1
ATOM 685 C CA . ASP A 1 87 ? 12.132 -0.090 -9.554 1.00 94.25 87 ASP A CA 1
ATOM 686 C C . ASP A 1 87 ? 11.320 -0.774 -8.442 1.00 94.25 87 ASP A C 1
ATOM 688 O O . ASP A 1 87 ? 11.814 -1.697 -7.796 1.00 94.25 87 ASP A O 1
ATOM 692 N N . LEU A 1 88 ? 10.059 -0.372 -8.234 1.00 95.25 88 LEU A N 1
ATOM 693 C CA . LEU A 1 88 ? 9.162 -0.956 -7.229 1.00 95.25 88 LEU A CA 1
ATOM 694 C C . LEU A 1 88 ? 8.845 -2.401 -7.577 1.00 95.25 88 LEU A C 1
ATOM 696 O O . LEU A 1 88 ? 8.813 -3.247 -6.691 1.00 95.25 88 LEU A O 1
ATOM 700 N N . HIS A 1 89 ? 8.657 -2.697 -8.863 1.00 95.38 89 HIS A N 1
ATOM 701 C CA . HIS A 1 89 ? 8.455 -4.055 -9.335 1.00 95.38 89 HIS A CA 1
ATOM 702 C C . HIS A 1 89 ? 9.659 -4.934 -8.983 1.00 95.38 89 HIS A C 1
ATOM 704 O O . HIS A 1 89 ? 9.489 -6.037 -8.458 1.00 95.38 89 HIS A O 1
ATOM 710 N N . THR A 1 90 ? 10.869 -4.419 -9.210 1.00 93.31 90 THR A N 1
ATOM 711 C CA . THR A 1 90 ? 12.128 -5.093 -8.868 1.00 93.31 90 THR A CA 1
ATOM 712 C C . THR A 1 90 ? 12.275 -5.282 -7.358 1.00 93.31 90 THR A C 1
ATOM 714 O O . THR A 1 90 ? 12.604 -6.377 -6.911 1.00 93.31 90 THR A O 1
ATOM 717 N N . TYR A 1 91 ? 11.997 -4.244 -6.570 1.00 93.38 91 TYR A N 1
ATOM 718 C CA . TYR A 1 91 ? 12.077 -4.276 -5.111 1.00 93.38 91 TYR A CA 1
ATOM 719 C C . TYR A 1 91 ? 11.070 -5.253 -4.492 1.00 93.38 91 TYR A C 1
ATOM 721 O O . TYR A 1 91 ? 11.452 -6.127 -3.719 1.00 93.38 91 TYR A O 1
ATOM 729 N N . LEU A 1 92 ? 9.795 -5.179 -4.881 1.00 95.38 92 LEU A N 1
ATOM 730 C CA . LEU A 1 92 ? 8.756 -6.080 -4.375 1.00 95.38 92 LEU A CA 1
ATOM 731 C C . LEU A 1 92 ? 9.028 -7.538 -4.756 1.00 95.38 92 LEU A C 1
ATOM 733 O O . LEU A 1 92 ? 8.756 -8.423 -3.953 1.00 95.38 92 LEU A O 1
ATOM 737 N N . SER A 1 93 ? 9.630 -7.796 -5.923 1.00 95.06 93 SER A N 1
ATOM 738 C CA . SER A 1 93 ? 10.030 -9.153 -6.334 1.00 95.06 93 SER A CA 1
ATOM 739 C C . SER A 1 93 ? 11.166 -9.745 -5.489 1.00 95.06 93 SER A C 1
ATOM 741 O O . SER A 1 93 ? 11.380 -10.953 -5.530 1.00 95.06 93 SER A O 1
ATOM 743 N N . GLN A 1 94 ? 11.911 -8.920 -4.743 1.00 92.50 94 GLN A N 1
ATOM 744 C CA . GLN A 1 94 ? 12.916 -9.390 -3.779 1.00 92.50 94 GLN A CA 1
ATOM 745 C C . GLN A 1 94 ? 12.298 -9.728 -2.418 1.00 92.50 94 GLN A C 1
ATOM 747 O O . GLN A 1 94 ? 12.865 -10.523 -1.674 1.00 92.50 94 GLN A O 1
ATOM 752 N N . LEU A 1 95 ? 11.158 -9.116 -2.083 1.00 93.12 95 LEU A N 1
ATOM 753 C CA . LEU A 1 95 ? 10.497 -9.263 -0.784 1.00 93.12 95 LEU A CA 1
ATOM 754 C C . LEU A 1 95 ? 9.342 -10.268 -0.795 1.00 93.12 95 LEU A C 1
ATOM 756 O O . LEU A 1 95 ? 9.017 -10.843 0.243 1.00 93.12 95 LEU A O 1
ATOM 760 N N . TYR A 1 96 ? 8.696 -10.441 -1.945 1.00 96.75 96 TYR A N 1
ATOM 761 C CA . TYR A 1 96 ? 7.449 -11.178 -2.089 1.00 96.75 96 TYR A CA 1
ATOM 762 C C . TYR A 1 96 ? 7.475 -12.079 -3.322 1.00 96.75 96 TYR A C 1
ATOM 764 O O . TYR A 1 96 ? 8.197 -11.843 -4.292 1.00 96.75 96 TYR A O 1
ATOM 772 N N . ILE A 1 97 ? 6.629 -13.106 -3.306 1.00 98.12 97 ILE A N 1
ATOM 773 C CA . ILE A 1 97 ? 6.462 -14.028 -4.424 1.00 98.12 97 ILE A CA 1
ATOM 774 C C . ILE A 1 97 ? 5.652 -13.315 -5.506 1.00 98.12 97 ILE A C 1
ATOM 776 O O . ILE A 1 97 ? 4.464 -13.053 -5.326 1.00 98.12 97 ILE A O 1
ATOM 780 N N . TYR A 1 98 ? 6.278 -13.012 -6.641 1.00 98.06 98 TYR A N 1
ATOM 781 C CA . TYR A 1 98 ? 5.568 -12.501 -7.812 1.00 98.06 98 TYR A CA 1
ATOM 782 C C . TYR A 1 98 ? 4.640 -13.576 -8.394 1.00 98.06 98 TYR A C 1
ATOM 784 O O . TYR A 1 98 ? 5.083 -14.683 -8.706 1.00 98.06 98 TYR A O 1
ATOM 792 N N . LEU A 1 99 ? 3.358 -13.241 -8.553 1.00 97.50 99 LEU A N 1
ATOM 793 C CA . LEU A 1 99 ? 2.343 -14.158 -9.070 1.00 97.50 99 LEU A CA 1
ATOM 794 C C . LEU A 1 99 ? 2.061 -13.913 -10.552 1.00 97.50 99 LEU A C 1
ATOM 796 O O . LEU A 1 99 ? 2.180 -14.822 -11.372 1.00 97.50 99 LEU A O 1
ATOM 800 N N . GLU A 1 100 ? 1.656 -12.692 -10.899 1.00 97.75 100 GLU A N 1
ATOM 801 C CA . GLU A 1 100 ? 1.228 -12.347 -12.253 1.00 97.75 100 GLU A CA 1
ATOM 802 C C . GLU A 1 100 ? 1.203 -10.833 -12.496 1.00 97.75 100 GLU A C 1
ATOM 804 O O . GLU A 1 100 ? 1.142 -10.020 -11.571 1.00 97.75 100 GLU A O 1
ATOM 809 N N . TYR A 1 101 ? 1.169 -10.465 -13.776 1.00 97.88 101 TYR A N 1
ATOM 810 C CA . TYR A 1 101 ? 0.760 -9.142 -14.226 1.00 97.88 101 TYR A CA 1
ATOM 811 C C . TYR A 1 101 ? -0.647 -9.246 -14.806 1.00 97.88 101 TYR A C 1
ATOM 813 O O . TYR A 1 101 ? -0.884 -10.057 -15.701 1.00 97.88 101 TYR A O 1
ATOM 821 N N . ARG A 1 102 ? -1.571 -8.408 -14.329 1.00 96.44 102 ARG A N 1
ATOM 822 C CA . ARG A 1 102 ? -2.966 -8.329 -14.777 1.00 96.44 102 ARG A CA 1
ATOM 823 C C . ARG A 1 102 ? -3.127 -7.174 -15.768 1.00 96.44 102 ARG A C 1
ATOM 825 O O . ARG A 1 102 ? -3.301 -6.032 -15.332 1.00 96.44 102 ARG A O 1
ATOM 832 N N . PRO A 1 103 ? -3.148 -7.417 -17.095 1.00 93.00 103 PRO A N 1
ATOM 833 C CA . PRO A 1 103 ? -3.108 -6.337 -18.084 1.00 93.00 103 PRO A CA 1
ATOM 834 C C . PRO A 1 103 ? -4.335 -5.425 -18.029 1.00 93.00 103 PRO A C 1
ATOM 836 O O . PRO A 1 103 ? -4.209 -4.214 -18.183 1.00 93.00 103 PRO A O 1
ATOM 839 N N . GLY A 1 104 ? -5.516 -5.988 -17.745 1.00 91.56 104 GLY A N 1
ATOM 840 C CA . GLY A 1 104 ? -6.761 -5.221 -17.630 1.00 91.56 104 GLY A CA 1
ATOM 841 C C . GLY A 1 104 ? -6.784 -4.239 -16.454 1.00 91.56 104 GLY A C 1
ATOM 842 O O . GLY A 1 104 ? -7.507 -3.252 -16.506 1.00 91.56 104 GLY A O 1
ATOM 843 N N . GLN A 1 105 ? -5.974 -4.486 -15.421 1.00 88.81 105 GLN A N 1
ATOM 844 C CA . GLN A 1 105 ? -5.832 -3.627 -14.238 1.00 88.81 105 GLN A CA 1
ATOM 845 C C . GLN A 1 105 ? -4.501 -2.864 -14.226 1.00 88.81 105 GLN A C 1
ATOM 847 O O . GLN A 1 105 ? -4.272 -2.047 -13.341 1.00 88.81 105 GLN A O 1
ATOM 852 N N . ARG A 1 106 ? -3.615 -3.139 -15.195 1.00 94.31 106 ARG A N 1
ATOM 853 C CA . ARG A 1 106 ? -2.223 -2.667 -15.232 1.00 94.31 106 ARG A CA 1
ATOM 854 C C . ARG A 1 106 ? -1.480 -2.924 -13.911 1.00 94.31 106 ARG A C 1
ATOM 856 O O . ARG A 1 106 ? -0.691 -2.091 -13.480 1.00 94.31 106 ARG A O 1
ATOM 863 N N . MET A 1 107 ? -1.738 -4.069 -13.283 1.00 97.44 107 MET A N 1
ATOM 864 C CA . MET A 1 107 ? -1.325 -4.367 -11.910 1.00 97.44 107 MET A CA 1
ATOM 865 C C . MET A 1 107 ? -0.357 -5.546 -11.861 1.00 97.44 107 MET A C 1
ATOM 867 O O . MET A 1 107 ? -0.657 -6.608 -12.402 1.00 97.44 107 MET A O 1
ATOM 871 N N . TYR A 1 108 ? 0.769 -5.378 -11.174 1.00 98.44 108 TYR A N 1
ATOM 872 C CA . TYR A 1 108 ? 1.607 -6.486 -10.722 1.00 98.44 108 TYR A CA 1
ATOM 873 C C . TYR A 1 108 ? 1.082 -7.002 -9.387 1.00 98.44 108 TYR A C 1
ATOM 875 O O . TYR A 1 108 ? 0.759 -6.207 -8.504 1.00 98.44 108 TYR A O 1
ATOM 883 N N . VAL A 1 109 ? 0.998 -8.322 -9.252 1.00 98.31 109 VAL A N 1
ATOM 884 C CA . VAL A 1 109 ? 0.451 -8.985 -8.068 1.00 98.31 109 VAL A CA 1
ATOM 885 C C . VAL A 1 109 ? 1.517 -9.856 -7.428 1.00 98.31 109 VAL A C 1
ATOM 887 O O . VAL A 1 109 ? 2.187 -10.636 -8.110 1.00 98.31 109 VAL A O 1
ATOM 890 N N . TYR A 1 110 ? 1.631 -9.742 -6.111 1.00 98.50 110 TYR A N 1
ATOM 891 C CA . TYR A 1 110 ? 2.550 -10.514 -5.289 1.00 98.50 110 TYR A CA 1
ATOM 892 C C . TYR A 1 110 ? 1.831 -11.094 -4.076 1.00 98.50 110 TYR A C 1
ATOM 894 O O . TYR A 1 110 ? 0.757 -10.631 -3.689 1.00 98.50 110 TYR A O 1
ATOM 902 N N . GLU A 1 111 ? 2.463 -12.076 -3.450 1.00 98.25 111 GLU A N 1
ATOM 903 C CA . GLU A 1 111 ? 2.005 -12.705 -2.216 1.00 98.25 111 GLU A CA 1
ATOM 904 C C . GLU A 1 111 ? 3.184 -12.869 -1.247 1.00 98.25 111 GLU A C 1
ATOM 906 O O . GLU A 1 111 ? 4.318 -13.124 -1.663 1.00 98.25 111 GLU A O 1
ATOM 911 N N . SER A 1 112 ? 2.940 -12.711 0.055 1.00 97.06 112 SER A N 1
ATOM 912 C CA . SER A 1 112 ? 3.940 -13.054 1.070 1.00 97.06 112 SER A CA 1
ATOM 913 C C . SER A 1 112 ? 4.188 -14.561 1.131 1.00 97.06 112 SER A C 1
ATOM 915 O O . SER A 1 112 ? 3.303 -15.361 0.845 1.00 97.06 112 SER A O 1
ATOM 917 N N . GLU A 1 113 ? 5.384 -14.983 1.549 1.00 95.56 113 GLU A N 1
ATOM 918 C CA . GLU A 1 113 ? 5.727 -16.416 1.620 1.00 95.56 113 GLU A CA 1
ATOM 919 C C . GLU A 1 113 ? 4.769 -17.226 2.511 1.00 95.56 113 GLU A C 1
ATOM 921 O O . GLU A 1 113 ? 4.448 -18.378 2.216 1.00 95.56 113 GLU A O 1
ATOM 926 N N . ASP A 1 114 ? 4.274 -16.608 3.586 1.00 96.06 114 ASP A N 1
ATOM 927 C CA . ASP A 1 114 ? 3.294 -17.188 4.509 1.00 96.06 114 ASP A CA 1
ATOM 928 C C . ASP A 1 114 ? 1.838 -17.079 4.015 1.00 96.06 114 ASP A C 1
ATOM 930 O O . ASP A 1 114 ? 0.918 -17.504 4.717 1.00 96.06 114 ASP A O 1
ATOM 934 N N . LYS A 1 115 ? 1.626 -16.509 2.820 1.00 94.94 115 LYS A N 1
ATOM 935 C CA . LYS A 1 115 ? 0.331 -16.257 2.165 1.00 94.94 115 LYS A CA 1
ATOM 936 C C . LYS A 1 115 ? -0.625 -15.371 2.946 1.00 94.94 115 LYS A C 1
ATOM 938 O O . LYS A 1 115 ? -1.826 -15.338 2.676 1.00 94.94 115 LYS A O 1
ATOM 943 N N . SER A 1 116 ? -0.108 -14.660 3.936 1.00 94.75 116 SER A N 1
ATOM 944 C CA . SER A 1 116 ? -0.916 -13.846 4.827 1.00 94.75 116 SER A CA 1
ATOM 945 C C . SER A 1 116 ? -1.149 -12.429 4.293 1.00 94.75 116 SER A C 1
ATOM 947 O O . SER A 1 116 ? -1.941 -11.693 4.889 1.00 94.75 116 SER A O 1
ATOM 949 N N . LEU A 1 117 ? -0.474 -12.049 3.202 1.00 95.88 117 LEU A N 1
ATOM 950 C CA . LEU A 1 117 ? -0.579 -10.756 2.534 1.00 95.88 117 LEU A CA 1
ATOM 951 C C . LEU A 1 117 ? -0.611 -10.919 1.012 1.00 95.88 117 LEU A C 1
ATOM 953 O O . LEU A 1 117 ? 0.228 -11.615 0.441 1.00 95.88 117 LEU A O 1
ATOM 957 N N . SER A 1 118 ? -1.521 -10.190 0.373 1.00 97.69 118 SER A N 1
ATOM 958 C CA . SER A 1 118 ? -1.520 -9.933 -1.068 1.00 97.69 118 SER A CA 1
ATOM 959 C C . SER A 1 118 ? -1.045 -8.503 -1.322 1.00 97.69 118 SER A C 1
ATOM 961 O O . SER A 1 118 ? -1.464 -7.585 -0.618 1.00 97.69 118 SER A O 1
ATOM 963 N N . ILE A 1 119 ? -0.183 -8.300 -2.319 1.00 98.50 119 ILE A N 1
ATOM 964 C CA . ILE A 1 119 ? 0.371 -6.985 -2.658 1.00 98.50 119 ILE A CA 1
ATOM 965 C C . ILE A 1 119 ? 0.044 -6.651 -4.111 1.00 98.50 119 ILE A C 1
ATOM 967 O O . ILE A 1 119 ? 0.284 -7.461 -5.008 1.00 98.50 119 ILE A O 1
ATOM 971 N N . GLY A 1 120 ? -0.486 -5.454 -4.348 1.00 98.25 120 GLY A N 1
ATOM 972 C CA . GLY A 1 120 ? -0.734 -4.906 -5.678 1.00 98.25 120 GLY A CA 1
ATOM 973 C C . GLY A 1 120 ? 0.149 -3.692 -5.949 1.00 98.25 120 GLY A C 1
ATOM 974 O O . GLY A 1 120 ? 0.163 -2.758 -5.157 1.00 98.25 120 GLY A O 1
ATOM 975 N N . LEU A 1 121 ? 0.847 -3.673 -7.085 1.00 98.44 121 LEU A N 1
ATOM 976 C CA . LEU A 1 121 ? 1.541 -2.491 -7.608 1.00 98.44 121 LEU A CA 1
ATOM 977 C C . LEU A 1 121 ? 0.893 -2.078 -8.928 1.00 98.44 121 LEU A C 1
ATOM 979 O O . LEU A 1 121 ? 0.899 -2.854 -9.885 1.00 98.44 121 LEU A O 1
ATOM 983 N N . TYR A 1 122 ? 0.345 -0.868 -8.998 1.00 97.25 122 TYR A N 1
ATOM 984 C CA . TYR A 1 122 ? -0.366 -0.396 -10.187 1.00 97.25 122 TYR A CA 1
ATOM 985 C C . TYR A 1 122 ? -0.278 1.126 -10.362 1.00 97.25 122 TYR A C 1
ATOM 987 O O . TYR A 1 122 ? -0.226 1.865 -9.375 1.00 97.25 122 TYR A O 1
ATOM 995 N N . PRO A 1 123 ? -0.267 1.624 -11.613 1.00 96.00 123 PRO A N 1
ATOM 996 C CA . PRO A 1 123 ? -0.360 3.047 -11.882 1.00 96.00 123 PRO A CA 1
ATOM 997 C C . PRO A 1 123 ? -1.762 3.556 -11.537 1.00 96.00 123 PRO A C 1
ATOM 999 O O . PRO A 1 123 ? -2.775 2.912 -11.813 1.00 96.00 123 PRO A O 1
ATOM 1002 N N . LEU A 1 124 ? -1.800 4.753 -10.977 1.00 93.31 124 LEU A N 1
ATOM 1003 C CA . LEU A 1 124 ? -2.978 5.591 -10.839 1.00 93.31 124 LEU A CA 1
ATOM 1004 C C . LEU A 1 124 ? -3.029 6.589 -12.009 1.00 93.31 124 LEU A C 1
ATOM 1006 O O . LEU A 1 124 ? -2.161 6.615 -12.885 1.00 93.31 124 LEU A O 1
ATOM 1010 N N . ASN A 1 125 ? -4.058 7.434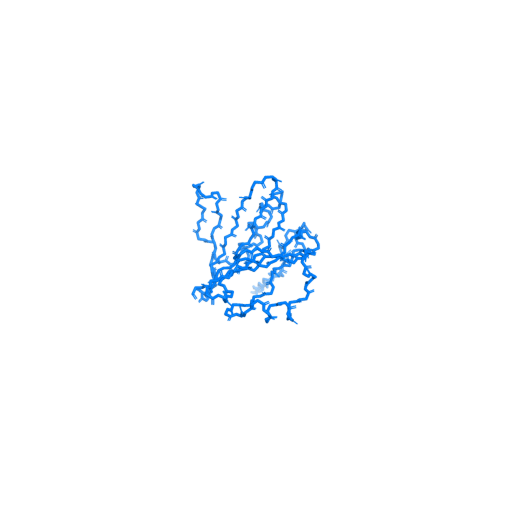 -12.023 1.00 86.50 125 ASN A N 1
ATOM 1011 C CA . ASN A 1 125 ? -4.073 8.594 -12.910 1.00 86.50 125 ASN A CA 1
ATOM 1012 C C . ASN A 1 125 ? -3.026 9.633 -12.453 1.00 86.50 125 ASN A C 1
ATOM 1014 O O . ASN A 1 125 ? -2.537 9.587 -11.325 1.00 86.50 125 ASN A O 1
ATOM 1018 N N . ASP A 1 126 ? -2.690 10.574 -13.339 1.00 90.50 126 ASP A N 1
ATOM 1019 C CA . ASP A 1 126 ? -1.887 11.768 -13.020 1.00 90.50 126 ASP A CA 1
ATOM 1020 C C . ASP A 1 126 ? -0.406 11.527 -12.653 1.00 90.50 126 ASP A C 1
ATOM 1022 O O . ASP A 1 126 ? 0.199 12.303 -11.912 1.00 90.50 126 ASP A O 1
ATOM 1026 N N . GLY A 1 127 ? 0.215 10.478 -13.204 1.00 94.31 127 GLY A N 1
ATOM 1027 C CA . GLY A 1 127 ? 1.650 10.209 -13.005 1.00 94.31 127 GLY A CA 1
ATOM 1028 C C . GLY A 1 127 ? 1.980 9.640 -11.619 1.00 94.31 127 GLY A C 1
ATOM 1029 O O . GLY A 1 127 ? 3.070 9.849 -11.070 1.00 94.31 127 GLY A O 1
ATOM 1030 N N . LEU A 1 128 ? 1.003 8.975 -11.005 1.00 96.38 128 LEU A N 1
ATOM 1031 C CA . LEU A 1 128 ? 1.117 8.349 -9.695 1.00 96.38 128 LEU A CA 1
ATOM 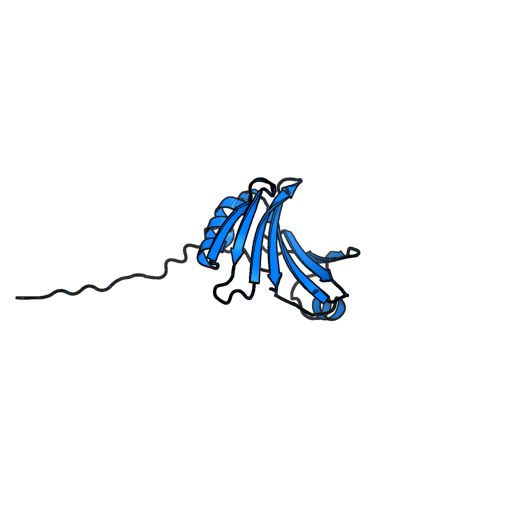1032 C C . LEU A 1 128 ? 1.010 6.830 -9.808 1.00 96.38 128 LEU A C 1
ATOM 1034 O O . LEU A 1 128 ? 0.461 6.297 -10.766 1.00 96.38 128 LEU A O 1
ATOM 1038 N N . ALA A 1 129 ? 1.496 6.135 -8.793 1.00 96.94 129 ALA A N 1
ATOM 1039 C CA . ALA A 1 129 ? 1.340 4.707 -8.595 1.00 96.94 129 ALA A CA 1
ATOM 1040 C C . ALA A 1 129 ? 0.974 4.419 -7.140 1.00 96.94 129 ALA A C 1
ATOM 1042 O O . ALA A 1 129 ? 1.270 5.212 -6.241 1.00 96.94 129 ALA A O 1
ATOM 1043 N N . ALA A 1 130 ? 0.340 3.272 -6.930 1.00 97.56 130 ALA A N 1
ATOM 1044 C CA . ALA A 1 130 ? 0.028 2.736 -5.620 1.00 97.56 130 ALA A CA 1
ATOM 1045 C C . ALA A 1 130 ? 0.746 1.403 -5.415 1.00 97.56 130 ALA A C 1
ATOM 1047 O O . ALA A 1 130 ? 0.791 0.567 -6.321 1.00 97.56 130 ALA A O 1
ATOM 1048 N N . VAL A 1 131 ? 1.261 1.213 -4.202 1.00 98.25 131 VAL A N 1
ATOM 1049 C CA . VAL A 1 131 ? 1.541 -0.113 -3.645 1.00 98.25 131 VAL A CA 1
ATOM 1050 C C . VAL A 1 131 ? 0.506 -0.357 -2.558 1.00 98.25 131 VAL A C 1
ATOM 1052 O O . VAL A 1 131 ? 0.459 0.392 -1.581 1.00 98.25 131 VAL A O 1
ATOM 1055 N N . GLU A 1 132 ? -0.335 -1.364 -2.747 1.00 98.19 132 GLU A N 1
ATOM 1056 C CA . GLU A 1 132 ? -1.412 -1.749 -1.839 1.00 98.19 132 GLU A CA 1
ATOM 1057 C C . GLU A 1 132 ? -1.095 -3.096 -1.186 1.00 98.19 132 GLU A C 1
ATOM 1059 O O . GLU A 1 132 ? -0.701 -4.036 -1.870 1.00 98.19 132 GLU A O 1
ATOM 1064 N N . TYR A 1 133 ? -1.293 -3.186 0.127 1.00 98.25 133 TYR A N 1
ATOM 1065 C CA . TYR A 1 133 ? -1.102 -4.373 0.951 1.00 98.25 133 TYR A CA 1
ATOM 1066 C C . TYR A 1 133 ? -2.449 -4.774 1.559 1.00 98.25 133 TYR A C 1
ATOM 1068 O O . TYR A 1 133 ? -3.033 -4.043 2.365 1.00 98.25 133 TYR A O 1
ATOM 1076 N N . LEU A 1 134 ? -2.926 -5.952 1.169 1.00 96.75 134 LEU A N 1
ATOM 1077 C CA . LEU A 1 134 ? -4.196 -6.537 1.580 1.00 96.75 134 LEU A CA 1
ATOM 1078 C C . LEU A 1 134 ? -3.944 -7.739 2.494 1.00 96.75 134 LEU A C 1
ATOM 1080 O O . LEU A 1 134 ? -3.127 -8.606 2.177 1.00 96.75 134 LEU A O 1
ATOM 1084 N N . LYS A 1 135 ? -4.671 -7.819 3.613 1.00 93.50 135 LYS A N 1
ATOM 1085 C CA . LYS A 1 135 ? -4.654 -9.003 4.480 1.00 93.50 135 LYS A CA 1
ATOM 1086 C C . LYS A 1 135 ? -5.547 -10.105 3.900 1.00 93.50 135 LYS A C 1
ATOM 1088 O O . LYS A 1 135 ? -6.709 -9.837 3.607 1.00 93.50 135 LYS A O 1
ATOM 1093 N N . ASN A 1 136 ? -5.002 -11.318 3.785 1.00 88.19 136 ASN A N 1
ATOM 1094 C CA . ASN A 1 136 ? -5.747 -12.529 3.409 1.00 88.19 136 ASN A CA 1
ATOM 1095 C C . ASN A 1 136 ? -6.403 -13.207 4.619 1.00 88.19 136 ASN A C 1
ATOM 1097 O O . ASN A 1 136 ? -5.837 -13.105 5.737 1.00 88.19 136 ASN A O 1
#

Foldseek 3Di:
DDDDDDDPPPPVPPPQDPLCPWPDWFDDFFFDAPVRCCVPGPFAWDDDDPFWTWTADTDQFGIKIFGDDPRGGFKIKTKGFPVCLVSVVVVVVVQFAFDDQDVVQSWTWTAGPVRQWIWIWHDDPDRMIMIMIGGD

Sequence (136 aa):
MLGFAGCNDDENKDNTPPTLREYEAPVFMYGKTREEVKASVPYAYSGASETSLYFEGKGIVKEYIYIFEDNKVYSCGSILSDLYIDDLHTYLSQLYIYLEYRPGQRMYVYESEDKSLSIGLYPLNDGLAAVEYLKN

Radius 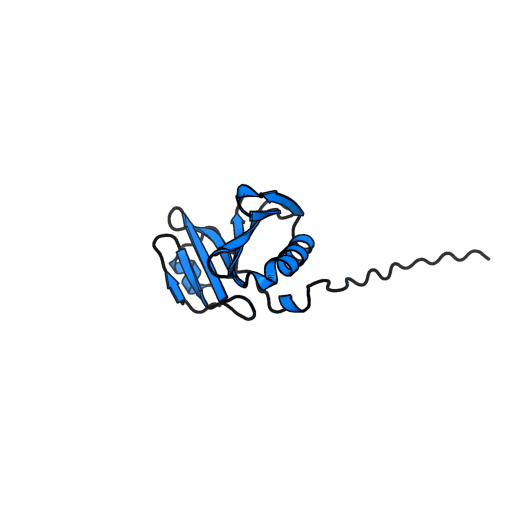of gyration: 17.93 Å; chains: 1; bounding box: 64×47×36 Å

pLDDT: mean 89.93, std 15.12, range [36.53, 98.56]